Protein AF-T1A7M2-F1 (afdb_monomer_lite)

Sequence (168 aa):
LSGIRVDPGHWRMGVADSLTDASIVYALSRGASYARMLIHDENHRSISLALKNGFSQKARYFFFEGKVDVSGMVPSEERFDTLVNVGWRCANHSRLGEEMGSLMRDNKSTVFVYRDHEETFQILELKEEVSLLPDGITCTPEEFVKYLKDAKKLEGFEEASVYEKLLD

Structure (mmCIF, N/CA/C/O backbone):
data_AF-T1A7M2-F1
#
_entry.id   AF-T1A7M2-F1
#
loop_
_atom_site.group_PDB
_atom_site.id
_atom_site.type_symbol
_atom_site.label_atom_id
_atom_site.label_alt_id
_atom_site.label_comp_id
_atom_site.label_asym_id
_atom_site.label_entity_id
_atom_site.label_seq_id
_atom_site.pdbx_PDB_ins_code
_atom_site.Cartn_x
_atom_site.Cartn_y
_atom_site.Cartn_z
_atom_site.occupancy
_atom_site.B_iso_or_equiv
_atom_site.auth_seq_id
_atom_site.auth_comp_id
_atom_site.auth_asym_id
_atom_site.auth_atom_id
_atom_site.pdbx_PDB_model_num
ATOM 1 N N . LEU A 1 1 ? 6.255 -5.524 -7.212 1.00 62.16 1 LEU A N 1
ATOM 2 C CA . LEU A 1 1 ? 7.678 -5.149 -7.346 1.00 62.16 1 LEU A CA 1
ATOM 3 C C . LEU A 1 1 ? 8.081 -4.373 -6.100 1.00 62.16 1 LEU A C 1
ATOM 5 O O . LEU A 1 1 ? 7.673 -3.231 -5.938 1.00 62.16 1 LEU A O 1
ATOM 9 N N . SER A 1 2 ? 8.820 -5.008 -5.196 1.00 65.25 2 SER A N 1
ATOM 10 C CA . SER A 1 2 ? 9.260 -4.423 -3.923 1.00 65.25 2 SER A CA 1
ATOM 11 C C . SER A 1 2 ? 10.747 -4.693 -3.729 1.00 65.25 2 SER A C 1
ATOM 13 O O . SER A 1 2 ? 11.213 -5.772 -4.085 1.00 65.25 2 SER A O 1
ATOM 15 N N . GLY A 1 3 ? 11.486 -3.748 -3.146 1.00 71.38 3 GLY A N 1
ATOM 16 C CA . GLY A 1 3 ? 12.867 -4.000 -2.721 1.00 71.38 3 GLY A CA 1
ATOM 17 C C . GLY A 1 3 ? 13.924 -4.021 -3.833 1.00 71.38 3 GLY A C 1
ATOM 18 O O . GLY A 1 3 ? 15.020 -4.516 -3.596 1.00 71.38 3 GLY A O 1
ATOM 19 N N . ILE A 1 4 ? 13.654 -3.460 -5.021 1.00 79.56 4 ILE A N 1
ATOM 20 C CA . ILE A 1 4 ? 14.710 -3.265 -6.028 1.00 79.56 4 ILE A CA 1
ATOM 21 C C . ILE A 1 4 ? 15.748 -2.286 -5.461 1.00 79.56 4 ILE A C 1
ATOM 23 O O . ILE A 1 4 ? 15.436 -1.149 -5.078 1.00 79.56 4 ILE A O 1
ATOM 27 N N . ARG A 1 5 ? 16.994 -2.751 -5.383 1.00 78.81 5 ARG A N 1
ATOM 28 C CA . ARG A 1 5 ? 18.162 -1.998 -4.924 1.00 78.81 5 ARG A CA 1
ATOM 29 C C . ARG A 1 5 ? 19.310 -2.277 -5.883 1.00 78.81 5 ARG A C 1
ATOM 31 O O . ARG A 1 5 ? 19.531 -3.417 -6.274 1.00 78.81 5 ARG A O 1
ATOM 38 N N . VAL A 1 6 ? 20.025 -1.225 -6.260 1.00 81.31 6 VAL A N 1
ATOM 39 C CA . VAL A 1 6 ? 21.248 -1.325 -7.059 1.00 81.31 6 VAL A CA 1
ATOM 40 C C . VAL A 1 6 ? 22.364 -0.719 -6.234 1.00 81.31 6 VAL A C 1
ATOM 42 O O . VAL A 1 6 ? 22.189 0.363 -5.669 1.00 81.31 6 VAL A O 1
ATOM 45 N N . ASP A 1 7 ? 23.484 -1.423 -6.161 1.00 83.44 7 ASP A N 1
ATOM 46 C CA . ASP A 1 7 ? 24.698 -0.926 -5.530 1.00 83.44 7 ASP A CA 1
ATOM 47 C C . ASP A 1 7 ? 25.125 0.426 -6.150 1.00 83.44 7 ASP A C 1
ATOM 49 O O . ASP A 1 7 ? 25.076 0.564 -7.379 1.00 83.44 7 ASP A O 1
ATOM 53 N N . PRO A 1 8 ? 25.537 1.431 -5.349 1.00 84.94 8 PRO A N 1
ATOM 54 C CA . PRO A 1 8 ? 25.916 2.744 -5.866 1.00 84.94 8 PRO A CA 1
ATOM 55 C C . PRO A 1 8 ? 27.001 2.734 -6.946 1.00 84.94 8 PRO A C 1
ATOM 57 O O . PRO A 1 8 ? 26.945 3.563 -7.857 1.00 84.94 8 PRO A O 1
ATOM 60 N N . GLY A 1 9 ? 27.945 1.788 -6.895 1.00 89.62 9 GLY A N 1
ATOM 61 C CA . GLY A 1 9 ? 28.997 1.627 -7.902 1.00 89.62 9 GLY A CA 1
ATOM 62 C C . GLY A 1 9 ? 28.485 1.153 -9.265 1.00 89.62 9 GLY A C 1
ATOM 63 O O . GLY A 1 9 ? 29.181 1.298 -10.264 1.00 89.62 9 GLY A O 1
ATOM 64 N N . HIS A 1 10 ? 27.252 0.647 -9.319 1.00 87.31 10 HIS A N 1
ATOM 65 C CA . HIS A 1 10 ? 26.606 0.115 -10.521 1.00 87.31 10 HIS A CA 1
ATOM 66 C C . HIS A 1 10 ? 25.413 0.972 -10.974 1.00 87.31 10 HIS A C 1
ATOM 68 O O . HIS A 1 10 ? 24.614 0.582 -11.835 1.00 87.31 10 HIS A O 1
ATOM 74 N N . TRP A 1 11 ? 25.252 2.161 -10.391 1.00 84.38 11 TRP A N 1
ATOM 75 C CA . TRP A 1 11 ? 24.228 3.106 -10.817 1.00 84.38 11 TRP A CA 1
ATOM 76 C C . TRP A 1 11 ? 24.470 3.601 -12.243 1.00 84.38 11 TRP A C 1
ATOM 78 O O . TRP A 1 11 ? 25.595 3.681 -12.722 1.00 84.38 11 TRP A O 1
ATOM 88 N N . ARG A 1 12 ? 23.377 3.978 -12.922 1.00 83.00 12 ARG A N 1
ATOM 89 C CA . ARG A 1 12 ? 23.371 4.489 -14.310 1.00 83.00 12 ARG A CA 1
ATOM 90 C C . ARG A 1 12 ? 23.842 3.490 -15.376 1.00 83.00 12 ARG A C 1
ATOM 92 O O . ARG A 1 12 ? 23.911 3.856 -16.540 1.00 83.00 12 ARG A O 1
ATOM 99 N N . MET A 1 13 ? 24.061 2.228 -15.010 1.00 90.50 13 MET A N 1
ATOM 100 C CA . MET A 1 13 ? 24.370 1.136 -15.943 1.00 90.50 13 MET A CA 1
ATOM 101 C C . MET A 1 13 ? 23.118 0.399 -16.456 1.00 90.50 13 MET A C 1
ATOM 103 O O . MET A 1 13 ? 23.229 -0.669 -17.040 1.00 90.50 13 MET A O 1
ATOM 107 N N . GLY A 1 14 ? 21.913 0.917 -16.192 1.00 87.94 14 GLY A N 1
ATOM 108 C CA . GLY A 1 14 ? 20.656 0.283 -16.621 1.00 87.94 14 GLY A CA 1
ATOM 109 C C . GLY A 1 14 ? 20.219 -0.938 -15.798 1.00 87.94 14 GLY A C 1
ATOM 110 O O . GLY A 1 14 ? 19.207 -1.548 -16.121 1.00 87.94 14 GLY A O 1
ATOM 111 N N . VAL A 1 15 ? 20.915 -1.274 -14.703 1.00 89.56 15 VAL A N 1
ATOM 112 C CA . VAL A 1 15 ? 20.616 -2.467 -13.881 1.00 89.56 15 VAL A CA 1
ATOM 113 C C . VAL A 1 15 ? 19.184 -2.457 -13.337 1.00 89.56 15 VAL A C 1
ATOM 115 O O . VAL A 1 15 ? 18.475 -3.447 -13.460 1.00 89.56 15 VAL A O 1
ATOM 118 N N . ALA A 1 16 ? 18.726 -1.336 -12.768 1.00 88.56 16 ALA A N 1
ATOM 119 C CA . ALA A 1 16 ? 17.365 -1.235 -12.229 1.00 88.56 16 ALA A CA 1
ATOM 120 C C . ALA A 1 16 ? 16.284 -1.351 -13.319 1.00 88.56 16 ALA A C 1
ATOM 122 O O . ALA A 1 16 ? 15.215 -1.894 -13.056 1.00 88.56 16 ALA A O 1
ATOM 123 N N . ASP A 1 17 ? 16.585 -0.862 -14.525 1.00 89.88 17 ASP A N 1
ATOM 124 C CA . ASP A 1 17 ? 15.730 -0.967 -15.716 1.00 89.88 17 ASP A CA 1
ATOM 125 C C . ASP A 1 17 ? 15.578 -2.446 -16.094 1.00 89.88 17 ASP A C 1
ATOM 127 O O . ASP A 1 17 ? 14.483 -2.996 -16.068 1.00 89.88 17 ASP A O 1
ATOM 131 N N . SER A 1 18 ? 16.713 -3.135 -16.257 1.00 90.81 18 SER A N 1
ATOM 132 C CA . SER A 1 18 ? 16.760 -4.559 -16.610 1.00 90.81 18 SER A CA 1
ATOM 133 C C . SER A 1 18 ? 16.078 -5.444 -15.562 1.00 90.81 18 SER A C 1
ATOM 135 O O . SER A 1 18 ? 15.373 -6.387 -15.909 1.00 90.81 18 SER A O 1
ATOM 137 N N . LEU A 1 19 ? 16.256 -5.143 -14.268 1.00 89.62 19 LEU A N 1
ATOM 138 C CA . LEU A 1 19 ? 15.573 -5.854 -13.183 1.00 89.62 19 LEU A CA 1
ATOM 139 C C . LEU A 1 19 ? 14.059 -5.616 -13.207 1.00 89.62 19 LEU A C 1
ATOM 141 O O . LEU A 1 19 ? 13.292 -6.540 -12.931 1.00 89.62 19 LEU A O 1
ATOM 145 N N . THR A 1 20 ? 13.628 -4.395 -13.527 1.00 90.31 20 THR A N 1
ATOM 146 C CA . THR A 1 20 ? 12.206 -4.052 -13.649 1.00 90.31 20 THR A CA 1
ATOM 147 C C . THR A 1 20 ? 11.575 -4.813 -14.810 1.00 90.31 20 THR A C 1
ATOM 149 O O . THR A 1 20 ? 10.570 -5.493 -14.601 1.00 90.31 20 THR A O 1
ATOM 152 N N . ASP A 1 21 ? 12.207 -4.794 -15.983 1.00 90.44 21 ASP A N 1
ATOM 153 C CA . ASP A 1 21 ? 11.744 -5.511 -17.174 1.00 90.44 21 ASP A CA 1
ATOM 154 C C . ASP A 1 21 ? 11.685 -7.020 -16.945 1.00 90.44 21 ASP A C 1
ATOM 156 O O . ASP A 1 21 ? 10.655 -7.647 -17.192 1.00 90.44 21 ASP A O 1
ATOM 160 N N . ALA A 1 22 ? 12.747 -7.610 -16.389 1.00 90.44 22 ALA A N 1
ATOM 161 C CA . ALA A 1 22 ? 12.774 -9.035 -16.071 1.00 90.44 22 ALA A CA 1
ATOM 162 C C . ALA A 1 22 ? 11.646 -9.424 -15.102 1.00 90.44 22 ALA A C 1
ATOM 164 O O . ALA A 1 22 ? 11.014 -10.471 -15.257 1.00 90.44 22 ALA A O 1
ATOM 165 N N . SER A 1 23 ? 11.353 -8.564 -14.125 1.00 88.25 23 SER A N 1
ATOM 166 C CA . SER A 1 23 ? 10.273 -8.812 -13.171 1.00 88.25 23 SER A CA 1
ATOM 167 C C . SER A 1 23 ? 8.884 -8.677 -13.806 1.00 88.25 23 SER A C 1
ATOM 169 O O . SER A 1 23 ? 7.975 -9.415 -13.429 1.00 88.25 23 SER A O 1
ATOM 171 N N . ILE A 1 24 ? 8.712 -7.770 -14.774 1.00 90.56 24 ILE A N 1
ATOM 172 C CA . ILE A 1 24 ? 7.481 -7.645 -15.569 1.00 90.56 24 ILE A CA 1
ATOM 173 C C . ILE A 1 24 ? 7.275 -8.889 -16.437 1.00 90.56 24 ILE A C 1
ATOM 175 O O . ILE A 1 24 ? 6.196 -9.476 -16.401 1.00 90.56 24 ILE A O 1
ATOM 179 N N . VAL A 1 25 ? 8.308 -9.332 -17.159 1.00 91.50 25 VAL A N 1
ATOM 180 C CA . VAL A 1 25 ? 8.264 -10.557 -17.978 1.00 91.50 25 VAL A CA 1
ATOM 181 C C . VAL A 1 25 ? 7.907 -11.768 -17.118 1.00 91.50 25 VAL A C 1
ATOM 183 O O . VAL A 1 25 ? 7.063 -12.581 -17.496 1.00 91.50 25 VAL A O 1
ATOM 186 N N . TYR A 1 26 ? 8.496 -11.869 -15.924 1.00 89.06 26 TYR A N 1
ATOM 187 C CA . TYR A 1 26 ? 8.141 -12.918 -14.977 1.00 89.06 26 TYR A CA 1
ATOM 188 C C . TYR A 1 26 ? 6.671 -12.824 -14.540 1.00 89.06 26 TYR A C 1
ATOM 190 O O . TYR A 1 26 ? 5.968 -13.832 -14.580 1.00 89.06 26 TYR A O 1
ATOM 198 N N . ALA A 1 27 ? 6.174 -11.637 -14.181 1.00 87.12 27 ALA A N 1
ATOM 199 C CA . ALA A 1 27 ? 4.774 -11.445 -13.797 1.00 87.12 27 ALA A CA 1
ATOM 200 C C . ALA A 1 27 ? 3.800 -11.838 -14.926 1.00 87.12 27 ALA A C 1
ATOM 202 O O . ALA A 1 27 ? 2.851 -12.585 -14.677 1.00 87.12 27 ALA A O 1
ATOM 203 N N . LEU A 1 28 ? 4.084 -11.429 -16.168 1.00 90.50 28 LEU A N 1
ATOM 204 C CA . LEU A 1 28 ? 3.344 -11.837 -17.368 1.00 90.50 28 LEU A CA 1
ATOM 205 C C . LEU A 1 28 ? 3.316 -13.362 -17.527 1.00 90.50 28 LEU A C 1
ATOM 207 O O . LEU A 1 28 ? 2.252 -13.948 -17.710 1.00 90.50 28 LEU A O 1
ATOM 211 N N . SER A 1 29 ? 4.462 -14.033 -17.364 1.00 90.69 29 SER A N 1
ATOM 212 C CA . SER A 1 29 ? 4.545 -15.502 -17.458 1.00 90.69 29 SER A CA 1
ATOM 213 C C . SER A 1 29 ? 3.723 -16.244 -16.392 1.00 90.69 29 SER A C 1
ATOM 215 O O . SER A 1 29 ? 3.432 -17.431 -16.538 1.00 90.69 29 SER A O 1
ATOM 217 N N . ARG A 1 30 ? 3.335 -15.548 -15.315 1.00 87.88 30 ARG A N 1
ATOM 218 C CA . ARG A 1 30 ? 2.472 -16.048 -14.235 1.00 87.88 30 ARG A CA 1
ATOM 219 C C . ARG A 1 30 ? 1.005 -15.638 -14.405 1.00 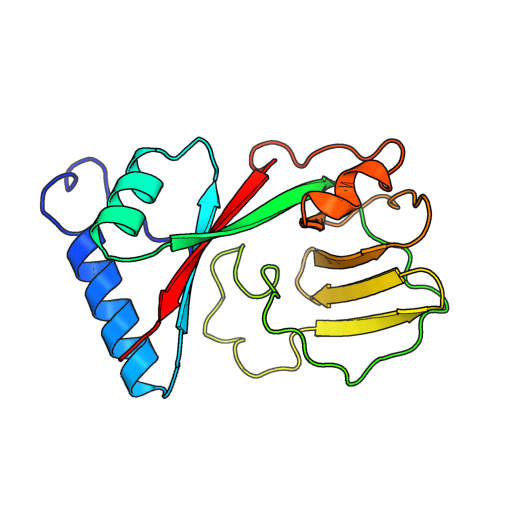87.88 30 ARG A C 1
ATOM 221 O O . ARG A 1 30 ? 0.207 -15.913 -13.514 1.00 87.88 30 ARG A O 1
ATOM 228 N N . GLY A 1 31 ? 0.651 -15.008 -15.526 1.00 88.62 31 GLY A N 1
ATOM 229 C CA . GLY A 1 31 ? -0.709 -14.565 -15.835 1.00 88.62 31 GLY A CA 1
ATOM 230 C C . GLY A 1 31 ? -1.137 -13.292 -15.105 1.00 88.62 31 GLY A C 1
ATOM 231 O O . GLY A 1 31 ? -2.333 -13.044 -14.979 1.00 88.62 31 GLY A O 1
ATOM 232 N N . ALA A 1 32 ? -0.196 -12.493 -14.592 1.00 88.94 32 ALA A N 1
ATOM 233 C CA . ALA A 1 32 ? -0.537 -11.218 -13.971 1.00 88.94 32 ALA A CA 1
ATOM 234 C C . ALA A 1 32 ? -0.986 -10.200 -15.030 1.00 88.94 32 ALA A C 1
ATOM 236 O O . ALA A 1 32 ? -0.312 -10.014 -16.038 1.00 88.94 32 ALA A O 1
ATOM 237 N N . SER A 1 33 ? -2.084 -9.492 -14.758 1.00 90.25 33 SER A N 1
ATOM 238 C CA . SER A 1 33 ? -2.581 -8.400 -15.612 1.00 90.25 33 SER A CA 1
ATOM 239 C C . SER A 1 33 ? -1.965 -7.041 -15.271 1.00 90.25 33 SER A C 1
ATOM 241 O O . SER A 1 33 ? -2.037 -6.107 -16.062 1.00 90.25 33 SER A O 1
ATOM 243 N N . TYR A 1 34 ? -1.359 -6.912 -14.088 1.00 90.38 34 TYR A N 1
ATOM 244 C CA . TYR A 1 34 ? -0.796 -5.657 -13.597 1.00 90.38 34 TYR A CA 1
ATOM 245 C C . TYR A 1 34 ? 0.524 -5.898 -12.866 1.00 90.38 34 TYR A C 1
ATOM 247 O O . TYR A 1 34 ? 0.668 -6.864 -12.113 1.00 90.38 34 TYR A O 1
ATOM 255 N N . ALA A 1 35 ? 1.467 -4.970 -13.023 1.00 90.25 35 ALA A N 1
ATOM 256 C CA . ALA A 1 35 ? 2.632 -4.844 -12.157 1.00 90.25 35 ALA A CA 1
ATOM 257 C C . ALA A 1 35 ? 2.479 -3.605 -11.277 1.00 90.25 35 ALA A C 1
ATOM 259 O O . ALA A 1 35 ? 2.179 -2.520 -11.771 1.00 90.25 35 ALA A O 1
ATOM 260 N N . ARG A 1 36 ? 2.745 -3.754 -9.975 1.00 89.56 36 ARG A N 1
ATOM 261 C CA . ARG A 1 36 ? 2.721 -2.646 -9.010 1.00 89.56 36 ARG A CA 1
ATOM 262 C C . ARG A 1 36 ? 4.046 -2.454 -8.299 1.00 89.56 36 ARG A C 1
ATOM 264 O O . ARG A 1 36 ? 4.718 -3.431 -7.958 1.00 89.56 36 ARG A O 1
ATOM 271 N N . MET A 1 37 ? 4.383 -1.200 -8.035 1.00 89.50 37 MET A N 1
ATOM 272 C CA . MET A 1 37 ? 5.486 -0.753 -7.192 1.00 89.50 37 MET A CA 1
ATOM 273 C C . MET A 1 37 ? 4.935 0.124 -6.076 1.00 89.50 37 MET A C 1
ATOM 275 O O . MET A 1 37 ? 4.107 0.988 -6.338 1.00 89.50 37 MET A O 1
ATOM 279 N N . LEU A 1 38 ? 5.428 -0.065 -4.856 1.00 89.00 38 LEU A N 1
ATOM 280 C CA . LEU A 1 38 ? 5.239 0.896 -3.776 1.00 89.00 38 LEU A CA 1
ATOM 281 C C . LEU A 1 38 ? 6.534 1.698 -3.630 1.00 89.00 38 LEU A C 1
ATOM 283 O O . LEU A 1 38 ? 7.604 1.112 -3.438 1.00 89.00 38 LEU A O 1
ATOM 287 N N . ILE A 1 39 ? 6.455 3.018 -3.776 1.00 89.88 39 ILE A N 1
ATOM 288 C CA . ILE A 1 39 ? 7.624 3.902 -3.806 1.00 89.88 39 ILE A CA 1
ATOM 289 C C . ILE A 1 39 ? 7.412 5.029 -2.800 1.00 89.88 39 ILE A C 1
ATOM 291 O O . ILE A 1 39 ? 6.412 5.731 -2.886 1.00 89.88 39 ILE A O 1
ATOM 295 N N . HIS A 1 40 ? 8.359 5.205 -1.875 1.00 90.44 40 HIS A N 1
ATOM 296 C CA . HIS A 1 40 ? 8.370 6.351 -0.960 1.00 90.44 40 HIS A CA 1
ATOM 297 C C . HIS A 1 40 ? 8.379 7.662 -1.754 1.00 90.44 40 HIS A C 1
ATOM 299 O O . HIS A 1 40 ? 9.146 7.779 -2.718 1.00 90.44 40 HIS A O 1
ATOM 305 N N . ASP A 1 41 ? 7.576 8.641 -1.348 1.00 90.56 41 ASP A N 1
ATOM 306 C CA . ASP A 1 41 ? 7.304 9.836 -2.162 1.00 90.56 41 ASP A CA 1
ATOM 307 C C . ASP A 1 41 ? 8.555 10.711 -2.388 1.00 90.56 41 ASP A C 1
ATOM 309 O O . ASP A 1 41 ? 8.719 11.333 -3.438 1.00 90.56 41 ASP A O 1
ATOM 313 N N . GLU A 1 42 ? 9.518 10.665 -1.465 1.00 90.88 42 GLU A N 1
ATOM 314 C CA . GLU A 1 42 ? 10.810 11.359 -1.602 1.00 90.88 42 GLU A CA 1
ATOM 315 C C . GLU A 1 42 ? 11.820 10.635 -2.516 1.00 90.88 42 GLU A C 1
ATOM 317 O O . GLU A 1 42 ? 12.889 11.159 -2.845 1.00 90.88 42 GLU A O 1
ATOM 322 N N . ASN A 1 43 ? 11.526 9.410 -2.967 1.00 89.31 43 ASN A N 1
ATOM 323 C CA . ASN A 1 43 ? 12.441 8.633 -3.802 1.00 89.31 43 ASN A CA 1
ATOM 324 C C . ASN A 1 43 ? 12.316 9.012 -5.287 1.00 89.31 43 ASN A C 1
ATOM 326 O O . ASN A 1 43 ? 11.953 8.198 -6.143 1.00 89.31 43 ASN A O 1
ATOM 330 N N . HIS A 1 44 ? 12.682 10.254 -5.610 1.00 91.38 44 HIS A N 1
ATOM 331 C CA . HIS A 1 44 ? 12.554 10.833 -6.953 1.00 91.38 44 HIS A CA 1
ATOM 332 C C . HIS A 1 44 ? 13.222 10.003 -8.056 1.00 91.38 44 HIS A C 1
ATOM 334 O O . HIS A 1 44 ? 12.746 9.972 -9.191 1.00 91.38 44 HIS A O 1
ATOM 340 N N . ARG A 1 45 ? 14.319 9.302 -7.742 1.00 88.62 45 ARG A N 1
ATOM 341 C CA . ARG A 1 45 ? 15.001 8.421 -8.703 1.00 88.62 45 ARG A CA 1
ATOM 342 C C . ARG A 1 45 ? 14.143 7.215 -9.074 1.00 88.62 45 ARG A C 1
ATOM 344 O O . ARG A 1 45 ? 14.032 6.902 -10.256 1.00 88.62 45 ARG A O 1
ATOM 351 N N . SER A 1 46 ? 13.534 6.562 -8.085 1.00 90.00 46 SER A N 1
ATOM 352 C CA . SER A 1 46 ? 12.669 5.401 -8.326 1.00 90.00 46 SER A CA 1
ATOM 353 C C . SER A 1 46 ? 11.366 5.816 -9.002 1.00 90.00 46 SER A C 1
ATOM 355 O O . SER A 1 46 ? 10.926 5.133 -9.920 1.00 90.00 46 SER A O 1
ATOM 357 N N . ILE A 1 47 ? 10.809 6.973 -8.625 1.00 93.31 47 ILE A N 1
ATOM 358 C CA . ILE A 1 47 ? 9.653 7.576 -9.304 1.00 93.31 47 ILE A CA 1
ATOM 359 C C . ILE A 1 47 ? 9.976 7.825 -10.781 1.00 93.31 47 ILE A C 1
ATOM 361 O O . ILE A 1 47 ? 9.249 7.370 -11.659 1.00 93.31 47 ILE A O 1
ATOM 365 N N . SER A 1 48 ? 11.106 8.476 -11.073 1.00 92.19 48 SER A N 1
ATOM 366 C CA . SER A 1 48 ? 11.508 8.774 -12.455 1.00 92.19 48 SER A CA 1
ATOM 367 C C . SER A 1 48 ? 11.688 7.503 -13.289 1.00 92.19 48 SER A C 1
ATOM 369 O O . SER A 1 48 ? 11.275 7.460 -14.446 1.00 92.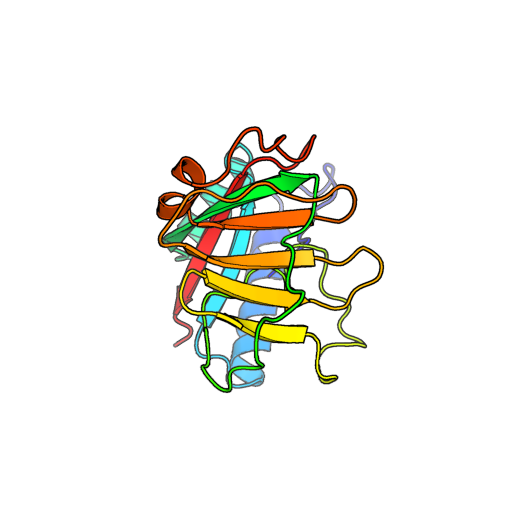19 48 SER A O 1
ATOM 371 N N . LEU A 1 49 ? 12.280 6.454 -12.704 1.00 90.75 49 LEU A N 1
ATOM 372 C CA . LEU A 1 49 ? 12.432 5.151 -13.354 1.00 90.75 49 LEU A CA 1
ATOM 373 C C . LEU A 1 49 ? 11.076 4.481 -13.617 1.00 90.75 49 LEU A C 1
ATOM 375 O O . LEU A 1 49 ? 10.869 3.959 -14.709 1.00 90.75 49 LEU A O 1
ATOM 379 N N . ALA A 1 50 ? 10.163 4.496 -12.644 1.00 93.44 50 ALA A N 1
ATOM 380 C CA . ALA A 1 50 ? 8.834 3.910 -12.785 1.00 93.44 50 ALA A CA 1
ATOM 381 C C . ALA A 1 50 ? 8.046 4.598 -13.911 1.00 93.44 50 ALA A C 1
ATOM 383 O O . ALA A 1 50 ? 7.532 3.925 -14.805 1.00 93.44 50 ALA A O 1
ATOM 384 N N . LEU A 1 51 ? 8.035 5.934 -13.928 1.00 94.94 51 LEU A N 1
ATOM 385 C CA . LEU A 1 51 ? 7.383 6.720 -14.978 1.00 94.94 51 LEU A CA 1
ATOM 386 C C . LEU A 1 51 ? 7.990 6.445 -16.361 1.00 94.94 51 LEU A C 1
ATOM 388 O O . LEU A 1 51 ? 7.256 6.206 -17.318 1.00 94.94 51 LEU A O 1
ATOM 392 N N . LYS A 1 52 ? 9.327 6.400 -16.468 1.00 92.38 52 LYS A N 1
ATOM 393 C CA . LYS A 1 52 ? 10.025 6.047 -17.719 1.00 92.38 52 LYS A CA 1
ATOM 394 C C . LYS A 1 52 ? 9.613 4.662 -18.235 1.00 92.38 52 LYS A C 1
ATOM 396 O O . LYS A 1 52 ? 9.520 4.469 -19.442 1.00 92.38 52 LYS A O 1
ATOM 401 N N . ASN A 1 53 ? 9.344 3.722 -17.331 1.00 91.31 53 ASN A N 1
ATOM 402 C CA . ASN A 1 53 ? 8.941 2.354 -17.656 1.00 91.31 53 ASN A CA 1
ATOM 403 C C . ASN A 1 53 ? 7.433 2.180 -17.899 1.00 91.31 53 ASN A C 1
ATOM 405 O O . ASN A 1 53 ? 6.961 1.049 -18.051 1.00 91.31 53 ASN A O 1
ATOM 409 N N . GLY A 1 54 ? 6.673 3.276 -17.969 1.00 93.94 54 GLY A N 1
ATOM 410 C CA . GLY A 1 54 ? 5.244 3.255 -18.284 1.00 93.94 54 GLY A CA 1
ATOM 411 C C . GLY A 1 54 ? 4.344 2.927 -17.094 1.00 93.94 54 GLY A C 1
ATOM 412 O O . GLY A 1 54 ? 3.181 2.583 -17.290 1.00 93.94 54 GLY A O 1
ATOM 413 N N . PHE A 1 55 ? 4.853 3.017 -15.863 1.00 95.56 55 PHE A N 1
ATOM 414 C CA . PHE A 1 55 ? 3.995 2.982 -14.684 1.00 95.56 55 PHE A CA 1
ATOM 415 C C . PHE A 1 55 ? 3.315 4.339 -14.482 1.00 95.56 55 PHE A C 1
ATOM 417 O O . PHE A 1 55 ? 3.875 5.391 -14.786 1.00 95.56 55 PHE A O 1
ATOM 424 N N . SER A 1 56 ? 2.123 4.311 -13.897 1.00 96.25 56 SER A N 1
ATOM 425 C CA . SER A 1 56 ? 1.353 5.495 -13.510 1.00 96.25 56 SER A CA 1
ATOM 426 C C . SER A 1 56 ? 1.009 5.436 -12.027 1.00 96.25 56 SER A C 1
ATOM 428 O O . SER A 1 56 ? 0.738 4.359 -11.498 1.00 96.25 56 SER A O 1
ATOM 430 N N . GLN A 1 57 ? 1.022 6.579 -11.344 1.00 95.12 57 GLN A N 1
ATOM 431 C CA . GLN A 1 57 ? 0.589 6.649 -9.950 1.00 95.12 57 GLN A CA 1
ATOM 432 C C . GLN A 1 57 ? -0.921 6.375 -9.863 1.00 95.12 57 GLN A C 1
ATOM 434 O O . GLN A 1 57 ? -1.701 6.967 -10.610 1.00 95.12 57 GLN A O 1
ATOM 439 N N . LYS A 1 58 ? -1.332 5.466 -8.972 1.00 93.69 58 LYS A N 1
ATOM 440 C CA . LYS A 1 58 ? -2.738 5.061 -8.783 1.00 93.69 58 LYS A CA 1
ATOM 441 C C . LYS A 1 58 ? -3.329 5.500 -7.460 1.00 93.69 58 LYS A C 1
ATOM 443 O O . LYS A 1 58 ? -4.499 5.850 -7.408 1.00 93.69 58 LYS A O 1
ATOM 448 N N . ALA A 1 59 ? -2.536 5.432 -6.402 1.00 92.38 59 ALA A N 1
ATOM 449 C CA . ALA A 1 59 ? -2.988 5.726 -5.055 1.00 92.38 59 ALA A CA 1
ATOM 450 C C . ALA A 1 59 ? -1.800 6.134 -4.191 1.00 92.38 59 ALA A C 1
ATOM 452 O O . ALA A 1 59 ? -0.660 5.745 -4.465 1.00 92.38 59 ALA A O 1
ATOM 453 N N . ARG A 1 60 ? -2.087 6.889 -3.138 1.00 94.31 60 ARG A N 1
ATOM 454 C CA . ARG A 1 60 ? -1.127 7.313 -2.125 1.00 94.31 60 ARG A CA 1
ATOM 455 C C . ARG A 1 60 ? -1.562 6.761 -0.774 1.00 94.31 60 ARG A C 1
ATOM 457 O O . ARG A 1 60 ? -2.746 6.816 -0.439 1.00 94.31 60 ARG A O 1
ATOM 464 N N . TYR A 1 61 ? -0.608 6.205 -0.041 1.00 94.88 61 TYR A N 1
ATOM 465 C CA . TYR A 1 61 ? -0.815 5.564 1.250 1.00 94.88 61 TYR A CA 1
ATOM 466 C C . TYR A 1 61 ? 0.046 6.227 2.311 1.00 94.88 61 TYR A C 1
ATOM 468 O O . TYR A 1 61 ? 1.191 6.596 2.051 1.00 94.88 61 TYR A O 1
ATOM 476 N N . PHE A 1 62 ? -0.508 6.304 3.512 1.00 95.56 62 PHE A N 1
ATOM 477 C CA . PHE A 1 62 ? 0.169 6.773 4.711 1.00 95.56 62 PHE A CA 1
ATOM 478 C C . PHE A 1 62 ? 0.307 5.623 5.699 1.00 95.56 62 PHE A C 1
ATOM 480 O O . PHE A 1 62 ? -0.582 4.771 5.780 1.00 95.56 62 PHE A O 1
ATOM 487 N N . PHE A 1 63 ? 1.410 5.609 6.440 1.00 94.31 63 PHE A N 1
ATOM 488 C CA . PHE A 1 63 ? 1.772 4.549 7.374 1.00 94.31 63 PHE A CA 1
ATOM 489 C C . PHE A 1 63 ? 1.904 5.115 8.785 1.00 94.31 63 PHE A C 1
ATOM 491 O O . PHE A 1 63 ? 2.470 6.189 9.000 1.00 94.31 63 PHE A O 1
ATOM 498 N N . PHE A 1 64 ? 1.392 4.364 9.750 1.00 95.56 64 PHE A N 1
ATOM 499 C CA . PHE A 1 64 ? 1.250 4.764 11.140 1.00 95.56 64 PHE A CA 1
ATOM 500 C C . PHE A 1 64 ? 1.723 3.650 12.066 1.00 95.56 64 PHE A C 1
ATOM 502 O O . PHE A 1 64 ? 1.592 2.463 11.757 1.00 95.56 64 PHE A O 1
ATOM 509 N N . GLU A 1 65 ? 2.255 4.051 13.214 1.00 94.62 65 GLU A N 1
ATOM 510 C CA . GLU A 1 65 ? 2.475 3.163 14.347 1.00 94.62 65 GLU A CA 1
ATOM 511 C C . GLU A 1 65 ? 1.133 2.804 14.986 1.00 94.62 65 GLU A C 1
ATOM 513 O O . GLU A 1 65 ? 0.260 3.660 15.161 1.00 94.62 65 GLU A O 1
ATOM 518 N N . GLY A 1 66 ? 0.998 1.540 15.371 1.00 94.19 66 GLY A N 1
ATOM 519 C CA . GLY A 1 66 ? -0.186 1.019 16.031 1.00 94.19 66 GLY A CA 1
ATOM 520 C C . GLY A 1 66 ? -1.087 0.209 15.109 1.00 94.19 66 GLY A C 1
ATOM 521 O O . GLY A 1 66 ? -0.952 0.207 13.879 1.00 94.19 66 GLY A O 1
ATOM 522 N N . LYS A 1 67 ? -2.041 -0.480 15.729 1.00 93.38 67 LYS A N 1
ATOM 523 C CA . LYS A 1 67 ? -2.977 -1.385 15.066 1.00 93.38 67 LYS A CA 1
ATOM 524 C C 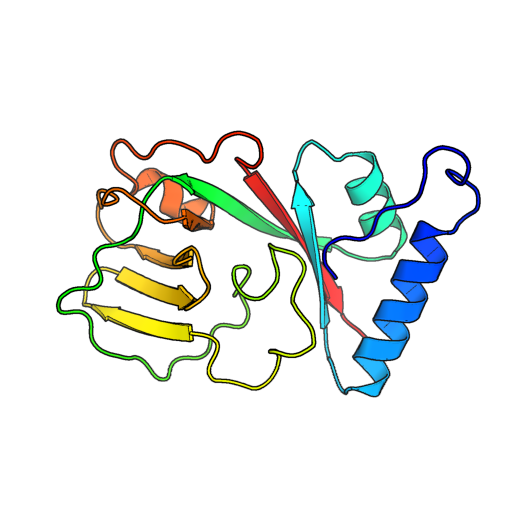. LYS A 1 67 ? -4.423 -0.970 15.218 1.00 93.38 67 LYS A C 1
ATOM 526 O O . LYS A 1 67 ? -4.811 -0.309 16.179 1.00 93.38 67 LYS A O 1
ATOM 531 N N . VAL A 1 68 ? -5.242 -1.418 14.276 1.00 93.44 68 VAL A N 1
ATOM 532 C CA . VAL A 1 68 ? -6.693 -1.259 14.362 1.00 93.44 68 VAL A CA 1
ATOM 533 C C . VAL A 1 68 ? -7.261 -2.306 15.318 1.00 93.44 68 VAL A C 1
ATOM 535 O O . VAL A 1 68 ? -6.914 -3.485 15.225 1.00 93.44 68 VAL A O 1
ATOM 538 N N . ASP A 1 69 ? -8.144 -1.890 16.228 1.00 93.31 69 ASP A N 1
ATOM 539 C CA . ASP A 1 69 ? -8.898 -2.836 17.046 1.00 93.31 69 ASP A CA 1
ATOM 540 C C . ASP A 1 69 ? -9.924 -3.567 16.178 1.00 93.31 69 ASP A C 1
ATOM 542 O O . ASP A 1 69 ? -10.925 -2.994 15.756 1.00 93.31 69 ASP A O 1
ATOM 546 N N . VAL A 1 70 ? -9.660 -4.840 15.901 1.00 93.00 70 VAL A N 1
ATOM 547 C CA . VAL A 1 70 ? -10.558 -5.708 15.129 1.00 93.00 70 VAL A CA 1
ATOM 548 C C . VAL A 1 70 ? -11.434 -6.587 16.028 1.00 93.00 70 VAL A C 1
ATOM 550 O O . VAL A 1 70 ? -12.132 -7.481 15.541 1.00 93.00 70 VAL A O 1
ATOM 553 N N . SER A 1 71 ? -11.413 -6.359 17.345 1.00 91.25 71 SER A N 1
ATOM 554 C CA . SER A 1 71 ? -12.207 -7.114 18.314 1.00 91.25 71 SER A CA 1
ATOM 555 C C . SER A 1 71 ? -13.698 -6.861 18.085 1.00 91.25 71 SER A C 1
ATOM 557 O O . SER A 1 71 ? -14.206 -5.769 18.315 1.00 91.25 71 SER A O 1
ATOM 559 N N . GLY A 1 72 ? -14.419 -7.884 17.626 1.00 92.12 72 GLY A N 1
ATOM 560 C CA . GLY A 1 72 ? -15.848 -7.781 17.305 1.00 92.12 72 GLY A CA 1
ATOM 561 C C . GLY A 1 72 ? -16.157 -7.486 15.836 1.00 92.12 72 GLY A C 1
ATOM 562 O O . GLY A 1 72 ? -17.331 -7.474 15.467 1.00 92.12 72 GLY A O 1
ATOM 563 N N . MET A 1 73 ? -15.139 -7.321 14.986 1.00 95.62 73 MET A N 1
ATOM 564 C CA . MET A 1 73 ? -15.324 -7.351 13.536 1.00 95.62 73 MET A CA 1
ATOM 565 C C . MET A 1 73 ? -15.603 -8.775 13.051 1.00 95.62 73 MET A C 1
ATOM 567 O O . MET A 1 73 ? -15.133 -9.756 13.635 1.00 95.62 73 MET A O 1
ATOM 571 N N . VAL A 1 74 ? -16.334 -8.890 11.945 1.00 96.06 74 VAL A N 1
ATOM 572 C CA . VAL A 1 74 ? -16.620 -10.170 11.288 1.00 96.06 74 VAL A CA 1
ATOM 573 C C . VAL A 1 74 ? -15.752 -10.348 10.040 1.00 96.06 74 VAL A C 1
ATOM 575 O O . VAL A 1 74 ? -15.449 -9.358 9.368 1.00 96.06 74 VAL A O 1
ATOM 578 N N . PRO A 1 75 ? -15.346 -11.584 9.698 1.00 94.25 75 PRO A N 1
ATOM 579 C CA . PRO A 1 75 ? -14.671 -11.849 8.435 1.00 94.25 75 PRO A CA 1
ATOM 580 C C . PRO A 1 75 ? -15.535 -11.452 7.233 1.00 94.25 75 PRO A C 1
ATOM 582 O O . PRO A 1 75 ? -16.750 -11.655 7.239 1.00 94.25 75 PRO A O 1
ATOM 585 N N . SER A 1 76 ? -14.899 -10.922 6.193 1.00 91.38 76 SER A N 1
ATOM 586 C CA . SER A 1 76 ? -15.530 -10.590 4.915 1.00 91.38 76 SER A CA 1
ATOM 587 C C . SER A 1 76 ? -14.878 -11.375 3.776 1.00 91.38 76 SER A C 1
ATOM 589 O O . SER A 1 76 ? -13.662 -11.556 3.752 1.00 91.38 76 SER A O 1
ATOM 591 N N . GLU A 1 77 ? -15.689 -11.821 2.816 1.00 87.69 77 GLU A N 1
ATOM 592 C CA . GLU A 1 77 ? -15.230 -12.497 1.590 1.00 87.69 77 GLU A CA 1
ATOM 593 C C . GLU A 1 77 ? -14.985 -11.521 0.426 1.00 87.69 77 GLU A C 1
ATOM 595 O O . GLU A 1 77 ? -14.627 -11.929 -0.683 1.00 87.69 77 GLU A O 1
ATOM 600 N N . GLU A 1 78 ? -15.196 -10.224 0.658 1.00 85.31 78 GLU A N 1
ATOM 601 C CA . GLU A 1 78 ? -14.955 -9.184 -0.335 1.00 85.31 78 GLU A CA 1
ATOM 602 C C . GLU A 1 78 ? -13.484 -9.175 -0.776 1.00 85.31 78 GLU A C 1
ATOM 604 O O . GLU A 1 78 ? -12.562 -9.400 0.011 1.00 85.31 78 GLU A O 1
ATOM 609 N N . ARG A 1 79 ? -13.258 -8.925 -2.068 1.00 78.19 79 ARG A N 1
ATOM 610 C CA . ARG A 1 79 ? -11.918 -8.905 -2.653 1.00 78.19 79 ARG A CA 1
ATOM 611 C C . ARG A 1 79 ? -11.498 -7.476 -2.932 1.00 78.19 79 ARG A C 1
ATOM 613 O O . ARG A 1 79 ? -12.205 -6.743 -3.614 1.00 78.19 79 ARG A O 1
ATOM 620 N N . PHE A 1 80 ? -10.315 -7.127 -2.444 1.00 76.50 80 PHE A N 1
ATOM 621 C CA . PHE A 1 80 ? -9.682 -5.848 -2.711 1.00 76.50 80 PHE A CA 1
ATOM 622 C C . PHE A 1 80 ? -8.426 -6.071 -3.529 1.00 76.50 80 PHE A C 1
ATOM 624 O O . PHE A 1 80 ? -7.490 -6.738 -3.091 1.00 76.50 80 PHE A O 1
ATOM 631 N N . ASP A 1 81 ? -8.378 -5.438 -4.694 1.00 74.38 81 ASP A N 1
ATOM 632 C CA . ASP A 1 81 ? -7.163 -5.428 -5.494 1.00 74.38 81 ASP A CA 1
ATOM 633 C C . ASP A 1 81 ? -6.159 -4.414 -4.942 1.00 74.38 81 ASP A C 1
ATOM 635 O O . ASP A 1 81 ? -5.009 -4.426 -5.339 1.00 74.38 81 ASP A O 1
ATOM 639 N N . THR A 1 82 ? -6.528 -3.538 -4.010 1.00 76.06 82 THR A N 1
ATOM 640 C CA . THR A 1 82 ? -5.694 -2.417 -3.543 1.00 76.06 82 THR A CA 1
ATOM 641 C C . THR A 1 82 ? -4.775 -2.755 -2.364 1.00 76.06 82 THR A C 1
ATOM 643 O O . THR A 1 82 ? -4.200 -1.857 -1.752 1.00 76.06 82 THR A O 1
ATOM 646 N N . LEU A 1 83 ? -4.598 -4.036 -2.031 1.00 84.88 83 LEU A N 1
ATOM 647 C CA . LEU A 1 83 ? -3.783 -4.451 -0.888 1.00 84.88 83 LEU A CA 1
ATOM 648 C C . LEU A 1 83 ? -2.290 -4.152 -1.117 1.00 84.88 83 LEU A C 1
ATOM 650 O O . LEU A 1 83 ? -1.653 -4.722 -2.004 1.00 84.88 83 LEU A O 1
ATOM 654 N N . VAL A 1 84 ? -1.718 -3.279 -0.286 1.00 83.88 84 VAL A N 1
ATOM 655 C CA . VAL A 1 84 ? -0.290 -2.923 -0.278 1.00 83.88 84 VAL A CA 1
ATOM 656 C C . VAL A 1 84 ? 0.482 -3.658 0.819 1.00 83.88 84 VAL A C 1
ATOM 658 O O . VAL A 1 84 ? 1.672 -3.933 0.645 1.00 83.88 84 VAL A O 1
ATOM 661 N N . ASN A 1 85 ? -0.188 -4.075 1.902 1.00 77.25 85 ASN A N 1
ATOM 662 C CA . ASN A 1 85 ? 0.471 -4.763 3.021 1.00 77.25 85 ASN A CA 1
ATOM 663 C C . ASN A 1 85 ? 1.082 -6.122 2.654 1.00 77.25 85 ASN A C 1
ATOM 665 O O . ASN A 1 85 ? 2.053 -6.555 3.264 1.00 77.25 85 ASN A O 1
ATOM 669 N N . VAL A 1 86 ? 0.583 -6.758 1.597 1.00 71.19 86 VAL A N 1
ATOM 670 C CA . VAL A 1 86 ? 1.096 -8.048 1.113 1.00 71.19 86 VAL A CA 1
ATOM 671 C C . VAL A 1 86 ? 2.478 -7.915 0.441 1.00 71.19 86 VAL A C 1
ATOM 673 O O . VAL A 1 86 ? 3.161 -8.912 0.213 1.00 71.19 86 VAL A O 1
ATOM 676 N N . GLY A 1 87 ? 2.936 -6.693 0.133 1.00 63.19 87 GLY A N 1
ATOM 677 C CA . GLY A 1 87 ? 4.184 -6.491 -0.612 1.00 63.19 87 GLY A CA 1
ATOM 678 C C . GLY A 1 87 ? 5.001 -5.248 -0.274 1.00 63.19 87 GLY A C 1
ATOM 679 O O . GLY A 1 87 ? 6.015 -5.020 -0.932 1.00 63.19 87 GLY A O 1
ATOM 680 N N . TRP A 1 88 ? 4.603 -4.431 0.704 1.00 69.38 88 TRP A N 1
ATOM 681 C CA . TRP A 1 88 ? 5.359 -3.224 1.063 1.00 69.38 88 TRP A CA 1
ATOM 682 C C . TRP A 1 88 ? 6.719 -3.544 1.702 1.00 69.38 88 TRP A C 1
ATOM 684 O O . TRP A 1 88 ? 7.726 -2.917 1.368 1.00 69.38 88 TRP A O 1
ATOM 694 N N . ARG A 1 89 ? 6.774 -4.575 2.553 1.00 63.69 89 ARG A N 1
ATOM 695 C CA . ARG A 1 89 ? 8.015 -5.190 3.034 1.00 63.69 89 ARG A CA 1
ATOM 696 C C . ARG A 1 89 ? 8.370 -6.328 2.101 1.00 63.69 89 ARG A C 1
ATOM 698 O O . ARG A 1 89 ? 7.500 -7.141 1.815 1.00 63.69 89 ARG A O 1
ATOM 705 N N . CYS A 1 90 ? 9.619 -6.348 1.625 1.00 54.78 90 CYS A N 1
ATOM 706 C CA . CYS A 1 90 ? 10.186 -7.331 0.696 1.00 54.78 90 CYS A CA 1
ATOM 707 C C . CYS A 1 90 ? 9.449 -8.674 0.772 1.00 54.78 90 CYS A C 1
ATOM 709 O O . CYS A 1 90 ? 9.695 -9.452 1.694 1.00 54.78 90 CYS A O 1
ATOM 711 N N . ALA A 1 91 ? 8.504 -8.900 -0.148 1.00 51.97 91 ALA A N 1
ATOM 712 C CA . ALA A 1 91 ? 7.617 -10.050 -0.056 1.00 51.97 91 ALA A CA 1
ATOM 713 C C . ALA A 1 91 ? 8.467 -11.325 -0.027 1.00 51.97 91 ALA A C 1
ATOM 715 O O . ALA A 1 91 ? 9.234 -11.590 -0.958 1.00 51.97 91 ALA A O 1
ATOM 716 N N . ASN A 1 92 ? 8.373 -12.100 1.055 1.00 50.44 92 ASN A N 1
ATOM 717 C CA . ASN A 1 92 ? 9.083 -13.365 1.133 1.00 50.44 92 ASN A CA 1
ATOM 718 C C . ASN A 1 92 ? 8.380 -14.353 0.197 1.00 50.44 92 ASN A C 1
ATOM 720 O O . ASN A 1 92 ? 7.292 -14.839 0.500 1.00 50.44 92 ASN A O 1
ATOM 724 N N . HIS A 1 93 ? 9.010 -14.634 -0.946 1.00 50.00 93 HIS A N 1
ATOM 725 C CA . HIS A 1 93 ? 8.443 -15.477 -1.999 1.00 50.00 93 HIS A CA 1
ATOM 726 C C . HIS A 1 93 ? 8.024 -16.867 -1.492 1.00 50.00 93 HIS A C 1
ATOM 728 O O . HIS A 1 93 ? 7.073 -17.438 -2.012 1.00 50.00 93 HIS A O 1
ATOM 734 N N . SER A 1 94 ? 8.666 -17.372 -0.430 1.00 51.97 94 SER A N 1
ATOM 735 C CA . SER A 1 94 ? 8.318 -18.659 0.193 1.00 51.97 94 SER A CA 1
ATOM 736 C C . SER A 1 94 ? 6.944 -18.694 0.876 1.00 51.97 94 SER A C 1
ATOM 738 O O . SER A 1 94 ? 6.458 -19.781 1.164 1.00 51.97 94 SER A O 1
ATOM 740 N N . ARG A 1 95 ? 6.307 -17.538 1.117 1.00 51.50 95 ARG A N 1
ATOM 741 C CA . ARG A 1 95 ? 4.999 -17.425 1.791 1.00 51.50 95 ARG A CA 1
ATOM 742 C C . ARG A 1 95 ? 3.875 -16.931 0.878 1.00 51.50 95 ARG A C 1
ATOM 744 O O . ARG A 1 95 ? 2.742 -16.787 1.326 1.00 51.50 95 ARG A O 1
ATOM 751 N N . LEU A 1 96 ? 4.167 -16.667 -0.398 1.00 52.34 96 LEU A N 1
ATOM 752 C CA . LEU A 1 96 ? 3.158 -16.295 -1.392 1.00 52.34 96 LEU A CA 1
ATOM 753 C C . LEU A 1 96 ? 2.333 -17.544 -1.753 1.00 52.34 96 LEU A C 1
ATOM 755 O O . LEU A 1 96 ? 2.695 -18.287 -2.663 1.00 52.34 96 LEU A O 1
ATOM 759 N N . GLY A 1 97 ? 1.253 -17.797 -1.010 1.00 48.62 97 GLY A N 1
ATOM 760 C CA . GLY A 1 97 ? 0.356 -18.939 -1.233 1.00 48.62 97 GLY A CA 1
ATOM 761 C C . GLY A 1 97 ? -0.376 -19.452 0.012 1.00 48.62 97 GLY A C 1
ATOM 762 O O . GLY A 1 97 ? -1.389 -20.129 -0.135 1.00 48.62 97 GLY A O 1
ATOM 763 N N . GLU A 1 98 ? 0.095 -19.121 1.217 1.00 52.69 98 GLU A N 1
ATOM 764 C CA . GLU A 1 98 ? -0.660 -19.324 2.465 1.00 52.69 98 GLU A CA 1
A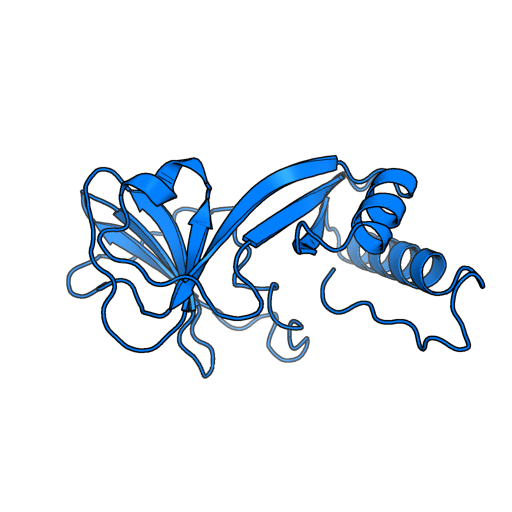TOM 765 C C . GLU A 1 98 ? -1.676 -18.180 2.640 1.00 52.69 98 GLU A C 1
ATOM 767 O O . GLU A 1 98 ? -1.491 -17.114 2.054 1.00 52.69 98 GLU A O 1
ATOM 772 N N . GLU A 1 99 ? -2.758 -18.371 3.405 1.00 57.06 99 GLU A N 1
ATOM 773 C CA . GLU A 1 99 ? -3.709 -17.293 3.732 1.00 57.06 99 GLU A CA 1
ATOM 774 C C . GLU A 1 99 ? -2.975 -16.161 4.468 1.00 57.06 99 GLU A C 1
ATOM 776 O O . GLU A 1 99 ? -2.816 -16.177 5.687 1.00 57.06 99 GLU A O 1
ATOM 781 N N . MET A 1 100 ? -2.466 -15.185 3.712 1.00 71.25 100 MET A N 1
ATOM 782 C CA . MET A 1 100 ? -1.530 -14.191 4.244 1.00 71.25 100 MET A CA 1
ATOM 783 C C . MET A 1 100 ? -2.211 -13.165 5.162 1.00 71.25 100 MET A C 1
ATOM 785 O O . MET A 1 100 ? -1.552 -12.403 5.869 1.00 71.25 100 MET A O 1
ATOM 789 N N . GLY A 1 101 ? -3.540 -13.134 5.160 1.00 82.62 101 GLY A N 1
ATOM 790 C CA . GLY A 1 101 ? -4.327 -12.232 5.974 1.00 82.62 101 GLY A CA 1
ATOM 791 C C . GLY A 1 101 ? -5.819 -12.501 5.869 1.00 82.62 101 GLY A C 1
ATOM 792 O O . GLY A 1 101 ? -6.263 -13.389 5.143 1.00 82.62 101 GLY A O 1
ATOM 793 N N . SER A 1 102 ? -6.594 -11.719 6.605 1.00 88.56 102 SER A N 1
ATOM 794 C CA . SER A 1 102 ? -8.051 -11.807 6.628 1.00 88.56 102 SER A CA 1
ATOM 795 C C . SER A 1 102 ? -8.648 -10.415 6.515 1.00 88.56 102 SER A C 1
ATOM 797 O O . SER A 1 102 ? -8.157 -9.467 7.129 1.00 88.56 102 SER A O 1
ATOM 799 N N . LEU A 1 103 ? -9.717 -10.292 5.737 1.00 92.25 103 LEU A N 1
ATOM 800 C CA . LEU A 1 103 ? -10.505 -9.074 5.690 1.00 92.25 103 LEU A CA 1
ATOM 801 C C . LEU A 1 103 ? -11.505 -9.088 6.849 1.00 92.25 103 LEU A C 1
ATOM 803 O O . LEU A 1 103 ? -12.281 -10.030 6.987 1.00 92.25 103 LEU A O 1
ATOM 807 N N . MET A 1 104 ? -11.476 -8.046 7.668 1.00 94.44 104 MET A N 1
ATOM 808 C CA . MET A 1 104 ? -12.330 -7.847 8.832 1.00 94.44 104 MET A CA 1
ATOM 809 C C . MET A 1 104 ? -13.208 -6.622 8.591 1.00 94.44 104 MET A C 1
ATOM 811 O O . MET A 1 104 ? -12.742 -5.612 8.058 1.00 94.44 104 MET A O 1
ATOM 815 N N . ARG A 1 105 ? -14.485 -6.709 8.954 1.00 95.38 105 ARG A N 1
ATOM 816 C CA . ARG A 1 105 ? -15.449 -5.634 8.729 1.00 95.38 105 ARG A CA 1
ATOM 817 C C . ARG A 1 105 ? -16.395 -5.469 9.905 1.00 95.38 105 ARG A C 1
ATOM 819 O O . ARG A 1 105 ? -16.824 -6.443 10.522 1.00 95.38 105 ARG A O 1
ATOM 826 N N . ASP A 1 106 ? -16.779 -4.230 10.150 1.00 94.00 106 ASP A N 1
ATOM 827 C CA . ASP A 1 106 ? -17.959 -3.870 10.924 1.00 94.00 106 ASP A CA 1
ATOM 828 C C . ASP A 1 106 ? -18.774 -2.794 10.178 1.00 94.00 106 ASP A C 1
ATOM 830 O O . ASP A 1 106 ? -18.590 -2.543 8.985 1.00 94.00 106 ASP A O 1
ATOM 834 N N . ASN A 1 107 ? -19.719 -2.149 10.862 1.00 90.81 107 ASN A N 1
ATOM 835 C CA . ASN A 1 107 ? -20.539 -1.109 10.236 1.00 90.81 107 ASN A CA 1
ATOM 836 C C . ASN A 1 107 ? -19.750 0.168 9.891 1.00 90.81 107 ASN A C 1
ATOM 838 O O . ASN A 1 107 ? -20.224 0.978 9.085 1.00 90.81 107 ASN A O 1
ATOM 842 N N . LYS A 1 108 ? -18.576 0.352 10.499 1.00 91.31 108 LYS A N 1
ATOM 843 C CA . LYS A 1 108 ? -17.802 1.597 10.545 1.00 91.31 108 LYS A CA 1
ATOM 844 C C . LYS A 1 108 ? -16.549 1.533 9.681 1.00 91.31 108 LYS A C 1
ATOM 846 O O . LYS A 1 108 ? -16.084 2.570 9.211 1.00 91.31 108 LYS A O 1
ATOM 851 N N . SER A 1 109 ? -16.019 0.336 9.477 1.00 94.06 109 SER A N 1
ATOM 852 C CA . SER A 1 109 ? -14.689 0.127 8.940 1.00 94.06 109 SER A CA 1
ATOM 853 C C . SER A 1 109 ? -14.555 -1.203 8.209 1.00 94.06 109 SER A C 1
ATOM 855 O O . SER A 1 109 ? -15.215 -2.196 8.527 1.00 94.06 109 SER A O 1
ATOM 857 N N . THR A 1 110 ? -13.657 -1.202 7.231 1.00 95.31 110 THR A N 1
ATOM 858 C CA . THR A 1 110 ? -13.186 -2.403 6.543 1.00 95.31 110 THR A CA 1
ATOM 859 C C . THR A 1 110 ? -11.665 -2.411 6.632 1.00 95.31 110 THR A C 1
ATOM 861 O O . THR A 1 110 ? -11.013 -1.443 6.231 1.00 95.31 110 THR A O 1
ATOM 864 N N . VAL A 1 111 ? -11.092 -3.482 7.178 1.00 94.75 111 VAL A N 1
ATOM 865 C CA . VAL A 1 111 ? -9.664 -3.586 7.501 1.00 94.75 111 VAL A CA 1
ATOM 866 C C . VAL A 1 111 ? -9.128 -4.923 7.022 1.00 94.75 111 VAL A C 1
ATOM 868 O O . VAL A 1 111 ? -9.650 -5.978 7.368 1.00 94.75 111 VAL A O 1
ATOM 871 N N . PHE A 1 112 ? -8.049 -4.903 6.255 1.00 93.44 112 PHE A N 1
ATOM 872 C CA . PHE A 1 112 ? -7.282 -6.102 5.959 1.00 93.44 112 PHE A CA 1
ATOM 873 C C . PHE A 1 112 ? -6.200 -6.301 7.021 1.00 93.44 112 PHE A C 1
ATOM 875 O O . PHE A 1 112 ? -5.362 -5.426 7.238 1.00 93.44 112 PHE A O 1
ATOM 882 N N . VAL A 1 113 ? -6.217 -7.459 7.675 1.00 91.25 113 VAL A N 1
ATOM 883 C CA . VAL A 1 113 ? -5.239 -7.858 8.690 1.00 91.25 113 VAL A CA 1
ATOM 884 C C . VAL A 1 113 ? -4.265 -8.832 8.056 1.00 91.25 113 VAL A C 1
ATOM 886 O O . VAL A 1 113 ? -4.630 -9.970 7.766 1.00 91.25 113 VAL A O 1
ATOM 889 N N . TYR A 1 114 ? -3.029 -8.402 7.853 1.00 87.12 114 TYR A N 1
ATOM 890 C CA . TYR A 1 114 ? -1.957 -9.238 7.340 1.00 87.12 114 TYR A CA 1
ATOM 891 C C . TYR A 1 114 ? -1.175 -9.839 8.508 1.00 87.12 114 TYR A C 1
ATOM 893 O O . TYR A 1 114 ? -0.603 -9.132 9.343 1.00 87.12 114 TYR A O 1
ATOM 901 N N . ARG A 1 115 ? -1.179 -11.171 8.584 1.00 75.31 115 ARG A N 1
ATOM 902 C CA . ARG A 1 115 ? -0.583 -11.917 9.697 1.00 75.31 115 ARG A CA 1
ATOM 903 C C . ARG A 1 115 ? 0.883 -12.203 9.396 1.00 75.31 115 ARG A C 1
ATOM 905 O O . ARG A 1 115 ? 1.249 -13.311 9.007 1.00 75.31 115 ARG A O 1
ATOM 912 N N . ASP A 1 116 ? 1.722 -11.189 9.560 1.00 71.06 116 ASP A N 1
ATOM 913 C CA . ASP A 1 116 ? 3.174 -11.354 9.613 1.00 71.06 116 ASP A CA 1
ATOM 914 C C . ASP A 1 116 ? 3.703 -11.293 11.054 1.00 71.06 116 ASP A C 1
ATOM 916 O O . ASP A 1 116 ? 2.948 -11.375 12.019 1.00 71.06 116 ASP A O 1
ATOM 920 N N . HIS A 1 117 ? 5.028 -11.215 11.201 1.00 64.00 117 HIS A N 1
ATOM 921 C CA . HIS A 1 117 ? 5.682 -11.136 12.506 1.00 64.00 117 HIS A CA 1
ATOM 922 C C . HIS A 1 117 ? 5.411 -9.824 13.260 1.00 64.00 117 HIS A C 1
ATOM 924 O O . HIS A 1 117 ? 5.698 -9.774 14.453 1.00 64.00 117 HIS A O 1
ATOM 930 N N . GLU A 1 118 ? 4.898 -8.785 12.597 1.00 68.06 118 GLU A N 1
ATOM 931 C CA . GLU A 1 118 ? 4.693 -7.456 13.183 1.00 68.06 118 GLU A CA 1
ATOM 932 C C . GLU A 1 118 ? 3.220 -7.034 13.242 1.00 68.06 118 GLU A C 1
ATOM 934 O O . GLU A 1 118 ? 2.953 -5.949 13.732 1.00 68.06 118 GLU A O 1
ATOM 939 N N . GLU A 1 119 ? 2.277 -7.874 12.800 1.00 80.62 119 GLU A N 1
ATOM 940 C CA . GLU A 1 119 ? 0.850 -7.544 12.657 1.00 80.62 119 GLU A CA 1
ATOM 941 C C . GLU A 1 119 ? 0.643 -6.248 11.846 1.00 80.62 119 GLU A C 1
ATOM 943 O O . GLU A 1 119 ? 0.605 -5.136 12.382 1.00 80.62 119 GLU A O 1
ATOM 948 N N . THR A 1 120 ? 0.486 -6.376 10.525 1.00 89.75 120 THR A N 1
ATOM 949 C CA . THR A 1 120 ? 0.255 -5.212 9.658 1.00 89.75 120 THR A CA 1
ATOM 950 C C . THR A 1 120 ? -1.212 -5.090 9.248 1.00 89.75 120 THR A C 1
ATOM 952 O O . THR A 1 120 ? -1.869 -6.055 8.859 1.00 89.75 120 THR A O 1
ATOM 955 N N . PHE A 1 121 ? -1.745 -3.875 9.317 1.00 93.00 121 PHE A N 1
ATOM 956 C CA . PHE A 1 121 ? -3.155 -3.555 9.104 1.00 93.00 121 PHE A CA 1
ATOM 957 C C . PHE A 1 121 ? -3.287 -2.599 7.929 1.00 93.00 121 PHE A C 1
ATOM 959 O O . PHE A 1 121 ? -2.484 -1.679 7.777 1.00 93.00 121 PHE A O 1
ATOM 966 N N . GLN A 1 122 ? -4.258 -2.828 7.056 1.00 94.31 122 GLN A N 1
ATOM 967 C CA . GLN A 1 122 ? -4.580 -1.907 5.977 1.00 94.31 122 GLN A CA 1
ATOM 968 C C . GLN A 1 122 ? -6.041 -1.527 6.089 1.00 94.31 122 GLN A C 1
ATOM 970 O O . GLN A 1 122 ? -6.931 -2.358 5.927 1.00 94.31 122 GLN A O 1
ATOM 975 N N . ILE A 1 123 ? -6.276 -0.254 6.348 1.00 95.31 123 ILE A N 1
ATOM 976 C CA . ILE A 1 123 ? -7.609 0.318 6.353 1.00 95.31 123 ILE A CA 1
ATOM 977 C C . ILE A 1 123 ? -8.040 0.513 4.901 1.00 95.31 123 ILE A C 1
ATOM 979 O O . ILE A 1 123 ? -7.320 1.101 4.095 1.00 95.31 123 ILE A O 1
ATOM 983 N N . LEU A 1 124 ? -9.208 -0.026 4.569 1.00 94.00 124 LEU A N 1
ATOM 984 C CA . LEU A 1 124 ? -9.807 0.022 3.235 1.00 94.00 124 LEU A CA 1
ATOM 985 C C . LEU A 1 124 ? -11.061 0.893 3.206 1.00 94.00 124 LEU A C 1
ATOM 987 O O . LEU A 1 124 ? -11.431 1.397 2.153 1.00 94.00 124 LEU A O 1
ATOM 991 N N . GLU A 1 125 ? -11.706 1.068 4.358 1.00 94.69 125 GLU A N 1
ATOM 992 C CA . GLU A 1 125 ? -12.862 1.938 4.532 1.00 94.69 125 GLU A CA 1
ATOM 993 C C . GLU A 1 125 ? -12.888 2.450 5.977 1.00 94.69 125 GLU A C 1
ATOM 995 O O . GLU A 1 125 ? -12.697 1.664 6.908 1.00 94.69 125 GLU A O 1
ATOM 1000 N N . LEU A 1 126 ? -13.166 3.743 6.163 1.00 95.31 126 LEU A N 1
ATOM 1001 C CA . LEU A 1 126 ? -13.529 4.344 7.450 1.00 95.31 126 LEU A CA 1
ATOM 1002 C C . LEU A 1 126 ? -14.696 5.310 7.276 1.00 95.31 126 LEU A C 1
ATOM 1004 O O . LEU A 1 126 ? -14.701 6.135 6.361 1.00 95.31 126 LEU A O 1
ATOM 1008 N N . LYS A 1 127 ? -15.661 5.234 8.194 1.00 94.69 127 LYS A N 1
ATOM 1009 C CA . LYS A 1 127 ? -16.833 6.125 8.244 1.00 94.69 127 LYS A CA 1
ATOM 1010 C C . LYS A 1 127 ? -16.835 7.067 9.445 1.00 94.69 127 LYS A C 1
ATOM 1012 O O . LYS A 1 127 ? -17.599 8.029 9.457 1.00 94.69 127 LYS A O 1
ATOM 1017 N N . GLU A 1 128 ? -15.999 6.803 10.440 1.00 94.38 128 GLU A N 1
ATOM 1018 C CA . GLU A 1 128 ? -15.889 7.580 11.673 1.00 94.38 128 GLU A CA 1
ATOM 1019 C C . GLU A 1 128 ? -14.444 7.606 12.175 1.00 94.38 128 GLU A C 1
ATOM 1021 O O . GLU A 1 128 ? -13.593 6.874 11.670 1.00 94.38 128 GLU A O 1
ATOM 1026 N N . GLU A 1 129 ? -14.176 8.477 13.149 1.00 95.56 129 GLU A N 1
ATOM 1027 C CA . GLU A 1 129 ? -12.863 8.569 13.782 1.00 95.56 129 GLU A CA 1
ATOM 1028 C C . GLU A 1 129 ? -12.514 7.291 14.547 1.00 95.56 129 GLU A C 1
ATOM 1030 O O . GLU A 1 129 ? -13.331 6.754 15.297 1.00 95.56 129 GLU A O 1
ATOM 1035 N N . VAL A 1 130 ? -11.268 6.848 14.403 1.00 93.56 130 VAL A N 1
ATOM 1036 C CA . VAL A 1 130 ? -10.708 5.696 15.107 1.00 93.56 130 VAL A CA 1
ATOM 1037 C C . VAL A 1 130 ? -9.356 6.058 15.710 1.00 93.56 130 VAL A C 1
ATOM 1039 O O . VAL A 1 130 ? -8.579 6.826 15.138 1.00 93.56 130 VAL A O 1
ATOM 1042 N N . SER A 1 131 ? -9.070 5.486 16.875 1.00 94.50 131 SER A N 1
ATOM 1043 C CA . SER A 1 131 ? -7.742 5.520 17.485 1.00 94.50 131 SER A CA 1
ATOM 1044 C C . SER A 1 131 ? -7.044 4.192 17.242 1.00 94.50 131 SER A C 1
ATOM 1046 O O . SER A 1 131 ? -7.673 3.135 17.295 1.00 94.50 131 SER A O 1
ATOM 1048 N N . LEU A 1 132 ? -5.740 4.249 16.989 1.00 95.50 132 LEU A N 1
ATOM 1049 C CA . LEU A 1 132 ? -4.920 3.051 16.871 1.00 95.50 132 LEU A CA 1
ATOM 1050 C C . LEU A 1 132 ? -4.501 2.580 18.266 1.00 95.50 132 LEU A C 1
ATOM 1052 O O . LEU A 1 132 ? -4.137 3.383 19.129 1.00 95.50 132 LEU A O 1
ATOM 1056 N N . LEU A 1 133 ? -4.568 1.272 18.487 1.00 94.62 133 LEU A N 1
ATOM 1057 C CA . LEU A 1 133 ? -3.982 0.630 19.655 1.00 94.62 133 LEU A CA 1
ATOM 1058 C C . LEU A 1 133 ? -2.451 0.601 19.516 1.00 94.62 133 LEU A C 1
ATOM 1060 O O . LEU A 1 133 ? -1.949 0.635 18.392 1.00 94.62 133 LEU A O 1
ATOM 1064 N N . PRO A 1 134 ? -1.698 0.499 20.625 1.00 92.12 134 PRO A N 1
ATOM 1065 C CA . PRO A 1 134 ? -0.258 0.277 20.570 1.00 92.12 134 PRO A CA 1
ATOM 1066 C C . PRO A 1 134 ? 0.110 -1.001 19.809 1.00 92.12 134 PRO A C 1
ATOM 1068 O O . PRO A 1 134 ? -0.690 -1.936 19.724 1.00 92.12 134 PRO A O 1
ATOM 1071 N N . ASP A 1 135 ? 1.361 -1.033 19.350 1.00 87.00 135 ASP A N 1
ATOM 1072 C CA . ASP A 1 135 ? 1.990 -2.138 18.625 1.00 87.00 135 ASP A CA 1
ATOM 1073 C C . ASP A 1 135 ? 1.406 -2.391 17.223 1.00 87.00 135 ASP A C 1
ATOM 1075 O O . ASP A 1 135 ? 0.241 -2.129 16.931 1.00 87.00 135 ASP A O 1
ATOM 1079 N N . GLY A 1 136 ? 2.245 -2.895 16.324 1.00 89.88 136 GLY A N 1
ATOM 1080 C CA . GLY A 1 136 ? 1.888 -3.121 14.927 1.00 89.88 136 GLY A CA 1
ATOM 1081 C C . GLY A 1 136 ? 1.961 -1.878 14.047 1.00 89.88 136 GLY A C 1
ATOM 1082 O O . GLY A 1 136 ? 2.419 -0.807 14.461 1.00 89.88 136 GLY A O 1
ATOM 1083 N N . ILE A 1 137 ? 1.582 -2.058 12.784 1.00 92.31 137 ILE A N 1
ATOM 1084 C CA . ILE A 1 137 ? 1.704 -1.021 11.755 1.00 92.31 137 ILE A CA 1
ATOM 1085 C C . ILE A 1 137 ? 0.429 -0.967 10.939 1.00 92.31 137 ILE A C 1
ATOM 1087 O O . ILE A 1 137 ? 0.007 -1.969 10.361 1.00 92.31 137 ILE A O 1
ATOM 1091 N N . THR A 1 138 ? -0.140 0.224 10.825 1.00 94.19 138 THR A N 1
ATOM 1092 C CA . THR A 1 138 ? -1.342 0.463 10.033 1.00 94.19 138 THR A CA 1
ATOM 1093 C C . THR A 1 138 ? -1.008 1.321 8.825 1.00 94.19 138 THR A C 1
ATOM 1095 O O . THR A 1 138 ? -0.346 2.346 8.957 1.00 94.19 138 THR A O 1
ATOM 1098 N N . CYS A 1 139 ? -1.494 0.946 7.645 1.00 94.81 139 CYS A N 1
ATOM 1099 C CA . CYS A 1 139 ? -1.522 1.833 6.492 1.00 94.81 139 CYS A CA 1
ATOM 1100 C C . CYS A 1 139 ? -2.954 2.149 6.063 1.00 94.81 139 CYS A C 1
ATOM 1102 O O . CYS A 1 139 ? -3.889 1.385 6.317 1.00 94.81 139 CYS A O 1
ATOM 1104 N N . THR A 1 140 ? -3.133 3.294 5.413 1.00 95.38 140 THR A N 1
ATOM 1105 C CA . THR A 1 140 ? -4.433 3.707 4.885 1.00 95.38 140 THR A CA 1
ATOM 1106 C C . THR A 1 140 ? -4.275 4.602 3.652 1.00 95.38 140 THR A C 1
ATOM 1108 O O . THR A 1 140 ? -3.291 5.349 3.569 1.00 95.38 140 THR A O 1
ATOM 1111 N N . PRO A 1 141 ? -5.209 4.549 2.688 1.00 95.00 141 PRO A N 1
ATOM 1112 C CA . PRO A 1 141 ? -5.339 5.562 1.648 1.00 95.00 141 PRO A CA 1
ATOM 1113 C C . PRO A 1 141 ? -5.470 6.982 2.220 1.00 95.00 141 PRO A C 1
ATOM 1115 O O . PRO A 1 141 ? -6.075 7.195 3.273 1.00 95.00 141 PRO A O 1
ATOM 1118 N N . GLU A 1 142 ? -4.953 7.969 1.484 1.00 94.88 142 GLU A N 1
ATOM 1119 C CA . GLU A 1 142 ? -4.977 9.396 1.858 1.00 94.88 142 GLU A CA 1
ATOM 1120 C C . GLU A 1 142 ? -6.364 9.898 2.304 1.00 94.88 142 GLU A C 1
ATOM 1122 O O . GLU A 1 142 ? -6.481 10.630 3.288 1.00 94.88 142 GLU A O 1
ATOM 1127 N N . GLU A 1 143 ? -7.432 9.457 1.635 1.00 95.25 143 GLU A N 1
ATOM 1128 C CA . GLU A 1 143 ? -8.815 9.872 1.909 1.00 95.25 143 GLU A CA 1
ATOM 1129 C C . GLU A 1 143 ? -9.311 9.548 3.327 1.00 95.25 143 GLU A C 1
ATOM 1131 O O . GLU A 1 143 ? -10.198 10.241 3.845 1.00 95.25 143 GLU A O 1
ATOM 1136 N N . PHE A 1 144 ? -8.720 8.541 3.976 1.00 96.62 144 PHE A N 1
ATOM 1137 C CA . PHE A 1 144 ? -9.117 8.090 5.307 1.00 96.62 144 PHE A CA 1
ATOM 1138 C C . PHE A 1 144 ? -8.214 8.606 6.432 1.00 96.62 144 PHE A C 1
ATOM 1140 O O . PHE A 1 144 ? -8.569 8.457 7.599 1.00 96.62 144 PHE A O 1
ATOM 1147 N N . VAL A 1 145 ? -7.087 9.259 6.121 1.00 96.25 145 VAL A N 1
ATOM 1148 C CA . VAL A 1 145 ? -6.135 9.771 7.129 1.00 96.25 145 VAL A CA 1
ATOM 1149 C C . VAL A 1 145 ? -6.813 10.705 8.133 1.00 96.25 145 VAL A C 1
ATOM 1151 O O . VAL A 1 145 ? -6.528 10.646 9.324 1.00 96.25 145 VAL A O 1
ATOM 1154 N N . LYS A 1 146 ? -7.770 11.521 7.678 1.00 95.62 146 LYS A N 1
ATOM 1155 C CA . LYS A 1 146 ? -8.536 12.455 8.525 1.00 95.62 146 LYS A CA 1
ATOM 1156 C C . LYS A 1 146 ? -9.343 11.786 9.647 1.00 95.62 146 LYS A C 1
ATOM 1158 O O . LYS A 1 146 ? -9.760 12.479 10.565 1.00 95.62 146 LYS A O 1
ATOM 1163 N N . TYR A 1 147 ? -9.592 10.480 9.556 1.00 96.75 147 TYR A N 1
ATOM 1164 C CA . TYR A 1 147 ? -10.310 9.711 10.572 1.00 96.75 147 TYR A CA 1
ATOM 1165 C C . TYR A 1 147 ? -9.369 9.066 11.600 1.00 96.75 147 TYR A C 1
ATOM 1167 O O . TYR A 1 147 ? -9.843 8.480 12.568 1.00 96.75 147 TYR A O 1
ATOM 1175 N N . LEU A 1 148 ? -8.048 9.152 11.420 1.00 95.62 148 LEU A N 1
ATOM 1176 C CA . LEU A 1 148 ? -7.076 8.584 12.351 1.00 95.62 148 LEU A CA 1
ATOM 1177 C C . LEU A 1 148 ? -6.723 9.592 13.442 1.00 95.62 148 LEU A C 1
ATOM 1179 O O . LEU A 1 148 ? -5.877 10.471 13.263 1.00 95.62 148 LEU A O 1
ATOM 1183 N N . LYS A 1 149 ? -7.381 9.457 14.591 1.00 93.38 149 LYS A N 1
ATOM 1184 C CA . LYS A 1 149 ? -7.200 10.363 15.720 1.00 93.38 149 LYS A CA 1
ATOM 1185 C C . LYS A 1 149 ? -5.889 10.074 16.447 1.00 93.38 149 LYS A C 1
ATOM 1187 O O . LYS A 1 149 ? -5.654 8.943 16.868 1.00 93.38 149 LYS A O 1
ATOM 1192 N N . ASP A 1 150 ? -5.079 11.118 16.628 1.00 92.44 150 ASP A N 1
ATOM 1193 C CA . ASP A 1 150 ? -3.802 11.090 17.356 1.00 92.44 150 ASP A CA 1
ATOM 1194 C C . ASP A 1 150 ? -2.811 10.021 16.842 1.00 92.44 150 ASP A C 1
ATOM 1196 O O . ASP A 1 150 ? -1.892 9.613 17.554 1.00 92.44 150 ASP A O 1
ATOM 1200 N N . ALA A 1 151 ? -2.981 9.559 15.597 1.00 95.19 151 ALA A N 1
ATOM 1201 C CA . ALA A 1 151 ? -2.144 8.516 15.022 1.00 95.19 151 ALA A CA 1
ATOM 1202 C C . ALA A 1 151 ? -0.735 9.042 14.729 1.00 95.19 151 ALA A C 1
ATOM 1204 O O . ALA A 1 151 ? -0.545 10.037 14.023 1.00 95.19 151 ALA A O 1
ATOM 1205 N N . LYS A 1 152 ? 0.271 8.342 15.254 1.00 95.88 152 LYS A N 1
ATOM 1206 C CA . LYS A 1 152 ? 1.678 8.660 15.019 1.00 95.88 152 LYS A CA 1
ATOM 1207 C C . LYS A 1 152 ? 2.122 8.039 13.700 1.00 95.88 152 LYS A C 1
ATOM 1209 O O . LYS A 1 152 ? 1.940 6.845 13.488 1.00 95.88 152 LYS A O 1
ATOM 1214 N N . LYS A 1 153 ? 2.703 8.841 12.809 1.00 94.88 153 LYS A N 1
ATOM 1215 C CA . LYS A 1 153 ? 3.277 8.339 11.555 1.00 94.88 153 LYS A CA 1
ATOM 1216 C C . LYS A 1 153 ? 4.428 7.367 11.826 1.00 94.88 153 LYS A C 1
ATOM 1218 O O . LYS A 1 153 ? 5.173 7.548 12.788 1.00 94.88 153 LYS A O 1
ATOM 1223 N N . LEU A 1 154 ? 4.583 6.375 10.956 1.00 91.81 154 LEU A N 1
ATOM 1224 C CA . LEU A 1 154 ? 5.679 5.415 11.018 1.00 91.81 154 LEU A CA 1
ATOM 1225 C C . LEU A 1 154 ? 7.009 6.097 10.667 1.00 91.81 154 LEU A C 1
ATOM 1227 O O . LEU A 1 154 ? 7.206 6.554 9.539 1.00 91.81 154 LEU A O 1
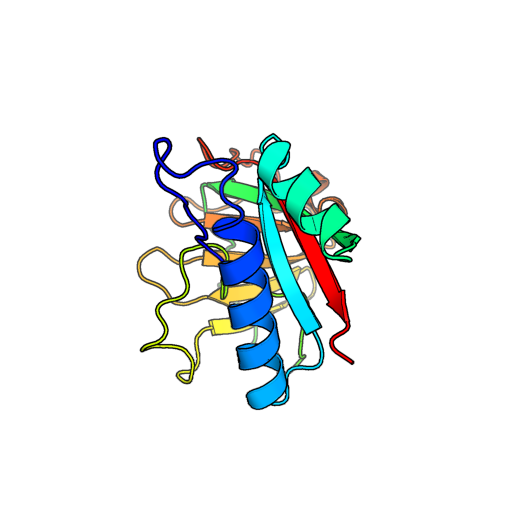ATOM 1231 N N . GLU A 1 155 ? 7.934 6.138 11.623 1.00 88.25 155 GLU A N 1
ATOM 1232 C CA . GLU A 1 155 ? 9.240 6.771 11.433 1.00 88.25 155 GLU A CA 1
ATOM 1233 C C . GLU A 1 155 ? 10.032 6.111 10.288 1.00 88.25 155 GLU A C 1
ATOM 1235 O O . GLU A 1 155 ? 10.168 4.889 10.211 1.00 88.25 155 GLU A O 1
ATOM 1240 N N . GLY A 1 156 ? 10.559 6.930 9.373 1.00 83.75 156 GLY A N 1
ATOM 1241 C CA . GLY A 1 156 ? 11.376 6.472 8.244 1.00 83.75 156 GLY A CA 1
ATOM 1242 C C . GLY A 1 156 ? 10.601 5.857 7.070 1.00 83.75 156 GLY A C 1
ATOM 1243 O O . GLY A 1 156 ? 11.225 5.502 6.066 1.00 83.75 156 GLY A O 1
ATOM 1244 N N . PHE A 1 157 ? 9.271 5.740 7.158 1.00 86.12 157 PHE A N 1
ATOM 1245 C CA . PHE A 1 157 ? 8.426 5.304 6.044 1.00 86.12 157 PHE A CA 1
ATOM 1246 C C . PHE A 1 157 ? 6.999 5.851 6.169 1.00 86.12 157 PHE A C 1
ATOM 1248 O O . PHE A 1 157 ? 6.043 5.094 6.270 1.00 86.12 157 PHE A O 1
ATOM 1255 N N . GLU A 1 158 ? 6.858 7.176 6.196 1.00 92.00 158 GLU A N 1
ATOM 1256 C C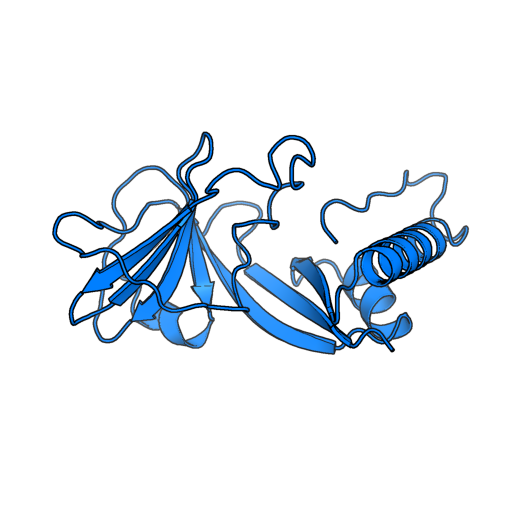A . GLU A 1 158 ? 5.587 7.841 6.513 1.00 92.00 158 GLU A CA 1
ATOM 1257 C C . GLU A 1 158 ? 4.532 7.714 5.410 1.00 92.00 158 GLU A C 1
ATOM 1259 O O . GLU A 1 158 ? 3.335 7.614 5.687 1.00 92.00 158 GLU A O 1
ATOM 1264 N N . GLU A 1 159 ? 4.970 7.758 4.155 1.00 93.12 159 GLU A N 1
ATOM 1265 C CA . GLU A 1 159 ? 4.093 7.814 2.993 1.00 93.12 159 GLU A CA 1
ATOM 1266 C C . GLU A 1 159 ? 4.745 7.180 1.766 1.00 93.12 159 GLU A C 1
ATOM 1268 O O . GLU A 1 159 ? 5.962 7.237 1.550 1.00 93.12 159 GLU A O 1
ATOM 1273 N N . ALA A 1 160 ? 3.916 6.541 0.951 1.00 92.56 160 ALA A N 1
ATOM 1274 C CA . ALA A 1 160 ? 4.349 5.961 -0.303 1.00 92.56 160 ALA A CA 1
ATOM 1275 C C . ALA A 1 160 ? 3.206 5.906 -1.310 1.00 92.56 160 ALA A C 1
ATOM 1277 O O . ALA A 1 160 ? 2.038 5.689 -0.977 1.00 92.56 160 ALA A O 1
ATOM 1278 N N . SER A 1 161 ? 3.576 6.014 -2.575 1.00 93.50 161 SER A N 1
ATOM 1279 C CA . SER A 1 161 ? 2.655 5.945 -3.693 1.00 93.50 161 SER A CA 1
ATOM 1280 C C . SER A 1 161 ? 2.738 4.597 -4.398 1.00 93.50 161 SER A C 1
ATOM 1282 O O . SER A 1 161 ? 3.821 4.046 -4.629 1.00 93.50 161 SER A O 1
ATOM 1284 N N . VAL A 1 162 ? 1.574 4.067 -4.769 1.00 92.31 162 VAL A N 1
ATOM 1285 C CA . VAL A 1 162 ? 1.449 2.898 -5.637 1.00 92.31 162 VAL A CA 1
ATOM 1286 C C . VAL A 1 162 ? 1.546 3.354 -7.084 1.00 92.31 162 VAL A C 1
ATOM 1288 O O . VAL A 1 162 ? 0.723 4.136 -7.560 1.00 92.31 162 VAL A O 1
ATOM 1291 N N . TYR A 1 163 ? 2.527 2.811 -7.790 1.00 93.38 163 TYR A N 1
ATOM 1292 C CA . TYR A 1 163 ? 2.702 2.943 -9.227 1.00 93.38 163 TYR A CA 1
ATOM 1293 C C . TYR A 1 163 ? 2.299 1.635 -9.898 1.00 93.38 163 TYR A C 1
ATOM 1295 O O . TYR A 1 163 ? 2.794 0.573 -9.524 1.00 93.38 163 TYR A O 1
ATOM 1303 N N . GLU A 1 164 ? 1.419 1.699 -10.889 1.00 93.94 164 GLU A N 1
ATOM 1304 C CA . GLU A 1 164 ? 0.882 0.536 -11.594 1.00 93.94 164 GLU A CA 1
ATOM 1305 C C . GLU A 1 164 ? 1.094 0.651 -13.101 1.00 93.94 164 GLU A C 1
ATOM 1307 O O . GLU A 1 164 ? 0.915 1.721 -13.695 1.00 93.94 164 GLU A O 1
ATOM 1312 N N . LYS A 1 165 ? 1.434 -0.484 -13.707 1.00 94.44 165 LYS A N 1
ATOM 1313 C CA . LYS A 1 165 ? 1.502 -0.691 -15.148 1.00 94.44 165 LYS A CA 1
ATOM 1314 C C . LYS A 1 165 ? 0.582 -1.852 -15.524 1.00 94.44 165 LYS A C 1
ATOM 1316 O O . LYS A 1 165 ? 0.681 -2.925 -14.926 1.00 94.44 165 LYS A O 1
ATOM 1321 N N . LEU A 1 166 ? -0.298 -1.623 -16.499 1.00 93.88 166 LEU A N 1
ATOM 1322 C CA . LEU A 1 166 ? -1.037 -2.691 -17.173 1.00 93.88 166 LEU A CA 1
ATOM 1323 C C . LEU A 1 166 ? -0.035 -3.536 -17.962 1.00 93.88 166 LEU A C 1
ATOM 1325 O O . LEU A 1 166 ? 0.836 -2.977 -18.627 1.00 93.88 166 LEU A O 1
ATOM 1329 N N . LEU A 1 167 ? -0.132 -4.854 -17.838 1.00 92.25 167 LEU A N 1
ATOM 1330 C CA . LEU A 1 167 ? 0.724 -5.786 -18.556 1.00 92.25 167 LEU A CA 1
ATOM 1331 C C . LEU A 1 167 ? -0.057 -6.326 -19.755 1.00 92.25 167 LEU A C 1
ATOM 1333 O O . LEU A 1 167 ? -1.082 -6.983 -19.567 1.00 92.25 167 LEU A O 1
ATOM 1337 N N . ASP A 1 168 ? 0.411 -5.993 -20.954 1.00 79.81 168 ASP A N 1
ATOM 1338 C CA . ASP A 1 168 ? -0.130 -6.398 -22.252 1.00 79.81 168 ASP A CA 1
ATOM 1339 C C . ASP A 1 168 ? 0.811 -7.344 -23.018 1.00 79.81 168 ASP A C 1
ATOM 1341 O O . ASP A 1 168 ? 2.050 -7.259 -22.841 1.00 79.81 168 ASP A O 1
#

Organism: NCBI:txid410659

Radius of gyration: 16.83 Å; chains: 1; bounding box: 50×32×43 Å

Foldseek 3Di:
DEDDDDDPVCPPVCPSVVVVVVVLVVCVVVVHQKDKDKFFPPPVVVVVSLVVVVWDWDFKKFKFAFAFPLVPWDFDPDDDPPDPVCPHPPRPPVCVPPCQWTWTDDPAFIKTWGDDPFTEIETPDGDAADEGHHTHMYMYTPVCPVRYPPTHTDPPRGMITMIMDGRD

pLDDT: mean 86.95, std 11.48, range [48.62, 96.75]

Secondary structure (DSSP, 8-state):
-------GGGTTSSHHHHHHHHHHHHHHHTT-SEEEEEEETT-HHHHHHHHHTT-EEEEEEEEEEEE---TTPEE-----TT--TTTSS---GGGBTB--EEEEE-SSEEEEEE-STT-EEEEEEESS-EEPEEEEEEEEEGGGGGGEETPPBPTT--EEEEEEEE--

InterPro domains:
  IPR000182 GNAT domain [PF00583] (2-55)
  IPR000182 GNAT domain [PS51186] (1-81)
  IPR016181 Acyl-CoA N-acyltransferase [SSF55729] (2-64)